Protein AF-A0A8T7BYH2-F1 (afdb_monomer_lite)

Sequence (55 aa):
MPKKPSRLKSDPFEARESAKYDSPIASREYLLDLINTHKVPVSQEHIAESLKYHE

Radius of gyration: 11.83 Å; chains: 1; bounding box: 34×23×26 Å

Structure (mmCIF, N/CA/C/O backbone):
data_AF-A0A8T7BYH2-F1
#
_entry.id   AF-A0A8T7BYH2-F1
#
loop_
_atom_site.group_PDB
_atom_site.id
_atom_site.type_symbol
_atom_site.label_atom_id
_atom_site.label_alt_id
_atom_site.label_comp_id
_atom_site.label_asym_id
_atom_site.label_entity_id
_atom_site.label_seq_id
_atom_site.pdbx_PDB_ins_code
_atom_site.Cartn_x
_atom_site.Cartn_y
_atom_site.Cartn_z
_atom_site.occupancy
_atom_site.B_iso_or_equiv
_atom_site.auth_seq_id
_atom_site.auth_comp_id
_atom_site.auth_asym_id
_atom_site.auth_atom_id
_atom_site.pdbx_PDB_model_num
ATOM 1 N N . MET A 1 1 ? 22.446 11.610 -1.003 1.00 41.41 1 MET A N 1
ATOM 2 C CA . MET A 1 1 ? 22.273 10.258 -1.582 1.00 41.41 1 MET A CA 1
ATOM 3 C C . MET A 1 1 ? 20.794 9.928 -1.507 1.00 41.41 1 MET A C 1
ATOM 5 O O . MET A 1 1 ? 20.273 10.031 -0.400 1.00 41.41 1 MET A O 1
ATOM 9 N N . PRO A 1 2 ? 20.100 9.606 -2.612 1.00 48.12 2 PRO A N 1
ATOM 10 C CA . PRO A 1 2 ? 18.704 9.205 -2.510 1.00 48.12 2 PRO A CA 1
ATOM 11 C C . PRO A 1 2 ? 18.671 7.879 -1.743 1.00 48.12 2 PRO A C 1
ATOM 13 O O . PRO A 1 2 ? 19.337 6.911 -2.121 1.00 48.12 2 PRO A O 1
ATOM 16 N N . LYS A 1 3 ? 17.994 7.865 -0.593 1.00 46.31 3 LYS A N 1
ATOM 17 C CA . LYS A 1 3 ? 17.829 6.655 0.213 1.00 46.31 3 LYS A CA 1
ATOM 18 C C . LYS A 1 3 ? 16.959 5.699 -0.600 1.00 46.31 3 LYS A C 1
ATOM 20 O O . LYS A 1 3 ? 15.788 5.982 -0.817 1.00 46.31 3 LYS A O 1
ATOM 25 N N . LYS A 1 4 ? 17.539 4.591 -1.076 1.00 47.78 4 LYS A N 1
ATOM 26 C CA . LYS A 1 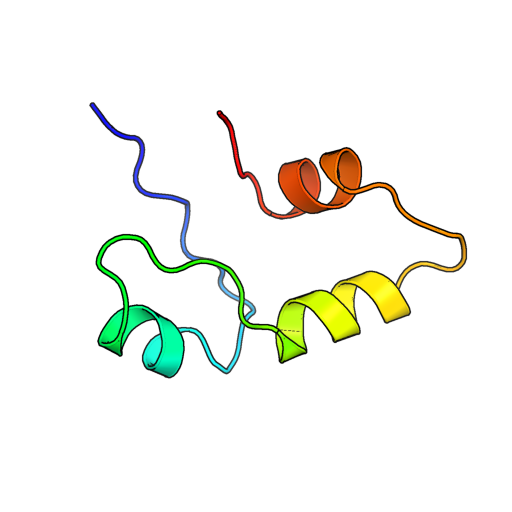4 ? 16.788 3.505 -1.725 1.00 47.78 4 LYS A CA 1
ATOM 27 C C . LYS A 1 4 ? 15.656 3.088 -0.773 1.00 47.78 4 LYS A C 1
ATOM 29 O O . LYS A 1 4 ? 15.987 2.700 0.354 1.00 47.78 4 LYS A O 1
ATOM 34 N N . PRO A 1 5 ? 14.373 3.187 -1.165 1.00 54.16 5 PRO A N 1
ATOM 35 C CA . PRO A 1 5 ? 13.278 2.801 -0.288 1.00 54.16 5 PRO A CA 1
ATOM 36 C C . PRO A 1 5 ? 13.478 1.341 0.125 1.00 54.16 5 PRO A C 1
ATOM 38 O O . PRO A 1 5 ? 13.842 0.483 -0.684 1.00 54.16 5 PRO A O 1
ATOM 41 N N . SER A 1 6 ? 13.371 1.081 1.429 1.00 51.06 6 SER A N 1
ATOM 42 C CA . SER A 1 6 ? 13.615 -0.242 1.994 1.00 51.06 6 SER A CA 1
ATOM 43 C C . SER A 1 6 ? 12.648 -1.238 1.364 1.00 51.06 6 SER A C 1
ATOM 45 O O . SER A 1 6 ? 11.444 -1.031 1.478 1.00 51.06 6 SER A O 1
ATOM 47 N N . ARG A 1 7 ? 13.183 -2.289 0.726 1.00 52.38 7 ARG A N 1
ATOM 48 C CA . ARG A 1 7 ? 12.445 -3.404 0.101 1.00 52.38 7 ARG A CA 1
ATOM 49 C C . ARG A 1 7 ? 11.125 -3.682 0.831 1.00 52.38 7 ARG A C 1
ATOM 51 O O . ARG A 1 7 ? 11.148 -4.122 1.986 1.00 52.38 7 ARG A O 1
ATOM 58 N N . LEU A 1 8 ? 10.009 -3.404 0.159 1.00 57.22 8 LEU A N 1
ATOM 59 C CA . LEU A 1 8 ? 8.647 -3.693 0.603 1.00 57.22 8 LEU A CA 1
ATOM 60 C C . LEU A 1 8 ? 8.467 -5.212 0.584 1.00 57.22 8 LEU A C 1
ATOM 62 O O . LEU A 1 8 ? 7.917 -5.768 -0.352 1.00 57.22 8 LEU A O 1
ATOM 66 N N . LYS A 1 9 ? 8.956 -5.906 1.616 1.00 56.25 9 LYS A N 1
ATOM 67 C CA . LYS A 1 9 ? 8.964 -7.379 1.733 1.00 56.25 9 LYS A CA 1
ATOM 68 C C . LYS A 1 9 ? 7.580 -8.067 1.646 1.00 56.25 9 LYS A C 1
ATOM 70 O O . LYS A 1 9 ? 7.513 -9.272 1.872 1.00 56.25 9 LYS A O 1
ATOM 75 N N . SER A 1 10 ? 6.510 -7.340 1.337 1.00 71.56 10 SER A N 1
ATOM 76 C CA . SER A 1 10 ? 5.118 -7.762 1.491 1.00 71.56 10 SER A CA 1
ATOM 77 C C . SER A 1 10 ? 4.236 -7.506 0.263 1.00 71.56 10 SER A C 1
ATOM 79 O O . SER A 1 10 ? 3.092 -7.947 0.278 1.00 71.56 10 SER A O 1
ATOM 81 N N . ASP A 1 11 ? 4.712 -6.812 -0.778 1.00 85.94 11 ASP A N 1
ATOM 82 C CA . ASP A 1 11 ? 3.895 -6.546 -1.971 1.00 85.94 11 ASP A CA 1
ATOM 83 C C . ASP A 1 11 ? 4.096 -7.647 -3.032 1.00 85.94 11 ASP A C 1
ATOM 85 O O . ASP A 1 11 ? 5.162 -7.714 -3.654 1.00 85.94 11 ASP A O 1
ATOM 89 N N . PRO A 1 12 ? 3.095 -8.514 -3.289 1.00 89.81 12 PRO A N 1
ATOM 90 C CA . PRO A 1 12 ? 3.234 -9.610 -4.249 1.00 89.81 12 PRO A CA 1
ATOM 91 C C . PRO A 1 12 ? 3.404 -9.132 -5.700 1.00 89.81 12 PRO A C 1
ATOM 93 O O . PRO A 1 12 ? 3.795 -9.923 -6.559 1.00 89.81 12 PRO A O 1
ATOM 96 N N . PHE A 1 13 ? 3.133 -7.856 -5.988 1.00 92.12 13 PHE A N 1
ATOM 97 C CA . PHE A 1 13 ? 3.241 -7.274 -7.323 1.00 92.12 13 PHE A CA 1
ATOM 98 C C . PHE A 1 13 ? 4.483 -6.384 -7.506 1.00 92.12 13 PHE A C 1
ATOM 100 O O . PHE A 1 13 ? 4.622 -5.755 -8.555 1.00 92.12 13 PHE A O 1
ATOM 107 N N . GLU A 1 14 ? 5.433 -6.373 -6.561 1.00 88.56 14 GLU A N 1
ATOM 108 C CA . GLU A 1 14 ? 6.651 -5.539 -6.620 1.00 88.56 14 GLU A CA 1
ATOM 109 C C . GLU A 1 14 ? 7.438 -5.715 -7.933 1.00 88.56 14 GLU A C 1
ATOM 111 O O . GLU A 1 14 ? 7.887 -4.738 -8.538 1.00 88.56 14 GLU A O 1
ATOM 116 N N . ALA A 1 15 ? 7.575 -6.953 -8.419 1.00 89.62 15 ALA A N 1
ATOM 117 C CA . ALA A 1 15 ? 8.297 -7.244 -9.659 1.00 89.62 15 ALA A CA 1
ATOM 118 C C . ALA A 1 15 ? 7.637 -6.597 -10.891 1.00 89.62 15 ALA A C 1
ATOM 120 O O . ALA A 1 15 ? 8.327 -6.151 -11.808 1.00 89.62 15 ALA A O 1
ATOM 121 N N . ARG A 1 16 ? 6.300 -6.514 -10.900 1.00 92.00 16 ARG A N 1
ATOM 122 C CA . ARG A 1 16 ? 5.524 -5.882 -11.974 1.00 92.00 16 ARG A CA 1
ATOM 123 C C . ARG A 1 16 ? 5.739 -4.372 -11.986 1.00 92.00 16 ARG A C 1
ATOM 125 O O . ARG A 1 16 ? 5.895 -3.801 -13.062 1.00 92.00 16 ARG A O 1
ATOM 132 N N . GLU A 1 17 ? 5.751 -3.737 -10.815 1.00 90.12 17 GLU A N 1
ATOM 133 C CA . GLU A 1 17 ? 5.941 -2.286 -10.704 1.00 90.12 17 GLU A CA 1
ATOM 134 C C . GLU A 1 17 ? 7.399 -1.884 -10.972 1.00 90.12 17 GLU A C 1
ATOM 136 O O . GLU A 1 17 ? 7.654 -0.915 -11.688 1.00 90.12 17 GLU A O 1
ATOM 141 N N . SER A 1 18 ? 8.363 -2.690 -10.517 1.00 89.88 18 SER A N 1
ATOM 142 C CA . SER A 1 18 ? 9.799 -2.476 -10.767 1.00 89.88 18 SER A CA 1
ATOM 143 C C . SER A 1 18 ? 10.182 -2.571 -12.246 1.00 89.88 18 SER A C 1
ATOM 145 O O . SER A 1 18 ? 11.170 -1.982 -12.667 1.00 89.88 18 SER A O 1
ATOM 147 N N . ALA A 1 19 ? 9.411 -3.307 -13.052 1.00 91.56 19 ALA A N 1
ATOM 148 C CA . ALA A 1 19 ? 9.624 -3.380 -14.496 1.00 91.56 19 ALA A CA 1
ATOM 149 C C . ALA A 1 19 ? 9.148 -2.119 -15.244 1.00 91.56 19 ALA A C 1
ATOM 151 O O . ALA A 1 19 ? 9.510 -1.928 -16.403 1.00 91.56 19 ALA A O 1
ATOM 152 N N . LYS A 1 20 ? 8.313 -1.283 -14.612 1.00 89.00 20 LYS A N 1
ATOM 153 C CA . LYS A 1 20 ? 7.703 -0.096 -15.232 1.00 89.00 20 LYS A CA 1
ATOM 154 C C . LYS A 1 20 ? 8.351 1.216 -14.800 1.00 89.00 20 LYS A C 1
ATOM 156 O O . LYS A 1 20 ? 8.308 2.175 -15.566 1.00 89.00 20 LYS A O 1
ATOM 161 N N . TYR A 1 21 ? 8.903 1.270 -13.588 1.00 86.69 21 TYR A N 1
ATOM 162 C CA . TYR A 1 21 ? 9.377 2.506 -12.969 1.00 86.69 21 TYR A CA 1
ATOM 163 C C . TYR A 1 21 ? 10.756 2.319 -12.332 1.00 86.69 21 TYR A C 1
ATOM 165 O O . TYR A 1 21 ? 10.992 1.332 -11.642 1.00 86.69 21 TYR A O 1
ATOM 173 N N . ASP A 1 22 ? 11.632 3.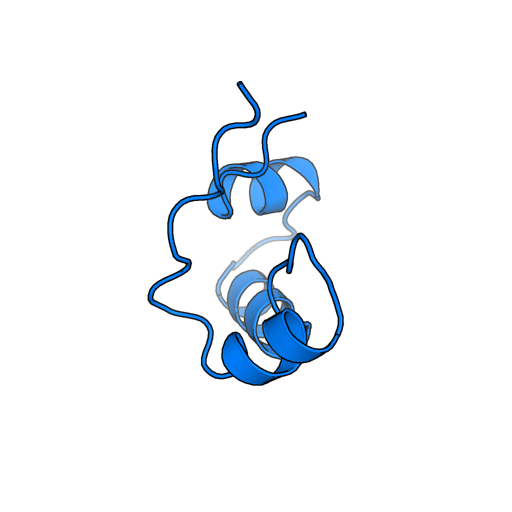315 -12.487 1.00 85.88 22 ASP A N 1
ATOM 174 C CA . ASP A 1 22 ? 12.970 3.322 -11.870 1.00 85.88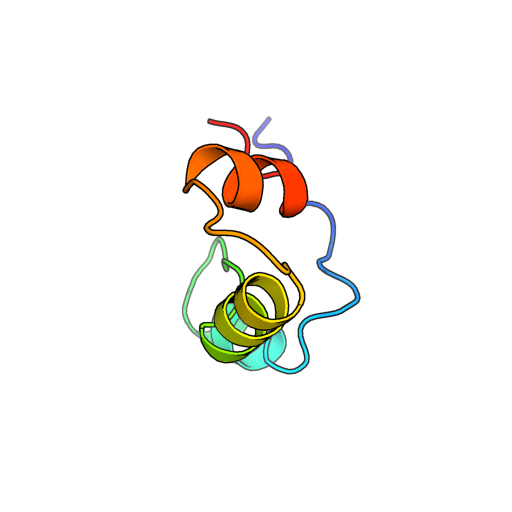 22 ASP A CA 1
ATOM 175 C C . ASP A 1 22 ? 12.917 3.398 -10.331 1.00 85.88 22 ASP A C 1
ATOM 177 O O . ASP A 1 22 ? 13.784 2.866 -9.635 1.00 85.88 22 ASP A O 1
ATOM 181 N N . SER A 1 23 ? 11.873 4.045 -9.805 1.00 85.19 23 SER A N 1
ATOM 182 C CA . SER A 1 23 ? 11.552 4.143 -8.377 1.00 85.19 23 SER A CA 1
ATOM 183 C C . SER A 1 23 ? 10.138 3.602 -8.149 1.00 85.19 23 SER A C 1
ATOM 185 O O . SER A 1 23 ? 9.186 4.385 -8.115 1.00 85.19 23 SER A O 1
ATOM 187 N N . PRO A 1 24 ? 9.968 2.273 -8.061 1.00 87.38 24 PRO A N 1
ATOM 188 C CA . PRO A 1 24 ? 8.653 1.666 -7.925 1.00 87.38 24 PRO A CA 1
ATOM 189 C C . PRO A 1 24 ? 8.020 2.016 -6.576 1.00 87.38 24 PRO A C 1
ATOM 191 O O . PRO A 1 24 ? 8.674 1.988 -5.530 1.00 87.38 24 PRO A O 1
ATOM 194 N N . ILE A 1 25 ? 6.727 2.326 -6.620 1.00 88.94 25 ILE A N 1
ATOM 195 C CA . ILE A 1 25 ? 5.872 2.460 -5.440 1.00 88.94 25 ILE A CA 1
ATOM 196 C C . ILE A 1 25 ? 5.103 1.155 -5.194 1.00 88.94 25 ILE A C 1
ATOM 198 O O . ILE A 1 25 ? 5.150 0.227 -6.000 1.00 88.94 25 ILE A O 1
ATOM 202 N N . ALA A 1 26 ? 4.386 1.099 -4.076 1.00 91.62 26 ALA A N 1
ATOM 203 C CA . ALA A 1 26 ? 3.489 0.015 -3.732 1.00 91.62 26 ALA A CA 1
ATOM 204 C C . ALA A 1 26 ? 2.403 -0.130 -4.801 1.00 91.62 26 ALA A C 1
ATOM 206 O O . ALA A 1 26 ? 1.846 0.856 -5.294 1.00 91.62 26 ALA A O 1
ATOM 207 N N . SER A 1 27 ? 2.093 -1.375 -5.137 1.00 93.00 27 SER A N 1
ATOM 208 C CA . SER A 1 27 ? 1.041 -1.721 -6.072 1.00 93.00 27 SER A CA 1
ATOM 209 C C . SER A 1 27 ? -0.320 -1.275 -5.554 1.00 93.00 27 SER A C 1
ATOM 211 O O . SER A 1 27 ? -0.574 -1.168 -4.349 1.00 93.00 27 SER A O 1
ATOM 213 N N . ARG A 1 28 ? -1.243 -1.042 -6.488 1.00 93.38 28 ARG A N 1
ATOM 214 C CA . ARG A 1 28 ? -2.627 -0.689 -6.166 1.00 93.38 28 ARG A CA 1
ATOM 215 C C . ARG A 1 28 ? -3.274 -1.744 -5.270 1.00 93.38 28 ARG A C 1
ATOM 217 O O . ARG A 1 28 ? -4.016 -1.402 -4.358 1.00 93.38 28 ARG A O 1
ATOM 224 N N . GLU A 1 29 ? -3.035 -3.014 -5.564 1.00 93.88 29 GLU A N 1
ATOM 225 C CA . GLU A 1 29 ? -3.593 -4.145 -4.835 1.00 93.88 29 GLU A CA 1
ATOM 226 C C . GLU A 1 29 ? -3.103 -4.159 -3.385 1.00 93.88 29 GLU A C 1
ATOM 228 O O . GLU A 1 29 ? -3.921 -4.279 -2.475 1.00 93.88 29 GLU A O 1
ATOM 233 N N . TYR A 1 30 ? -1.805 -3.939 -3.167 1.00 93.56 30 TYR A N 1
ATOM 234 C CA . TYR A 1 30 ? -1.245 -3.827 -1.824 1.00 93.56 30 TYR A CA 1
ATOM 235 C C . TYR A 1 30 ? -1.786 -2.605 -1.068 1.00 93.56 30 TYR A C 1
ATOM 237 O O . TYR A 1 30 ? -2.161 -2.717 0.096 1.00 93.56 30 TYR A O 1
ATOM 245 N N . LEU A 1 31 ? -1.893 -1.447 -1.731 1.00 92.69 31 LEU A N 1
ATOM 246 C CA . LEU A 1 31 ? -2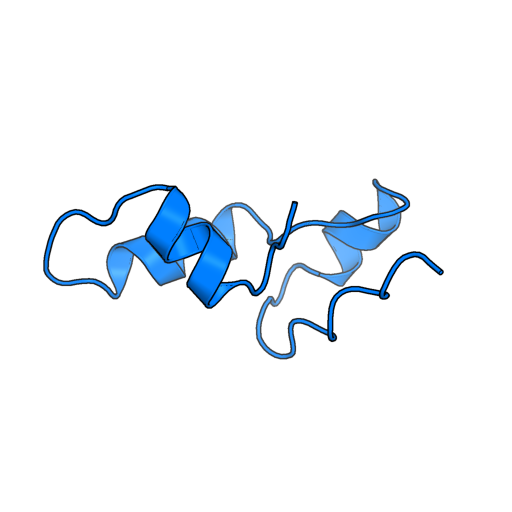.472 -0.239 -1.131 1.00 92.69 31 LEU A CA 1
ATOM 247 C C . LEU A 1 31 ? -3.922 -0.453 -0.685 1.00 92.69 31 LEU A C 1
ATOM 249 O O . LEU A 1 31 ? -4.305 -0.008 0.394 1.00 92.69 31 LEU A O 1
ATOM 253 N N . LEU A 1 32 ? -4.731 -1.137 -1.495 1.00 93.00 32 LEU A N 1
ATOM 254 C CA . LEU A 1 32 ? -6.119 -1.425 -1.144 1.00 93.00 32 LEU A CA 1
ATOM 255 C C . LEU A 1 32 ? -6.232 -2.410 0.016 1.00 93.00 32 LEU A C 1
ATOM 257 O O . LEU A 1 32 ? -7.068 -2.202 0.889 1.00 93.00 32 LEU A O 1
ATOM 261 N N . ASP A 1 33 ? -5.40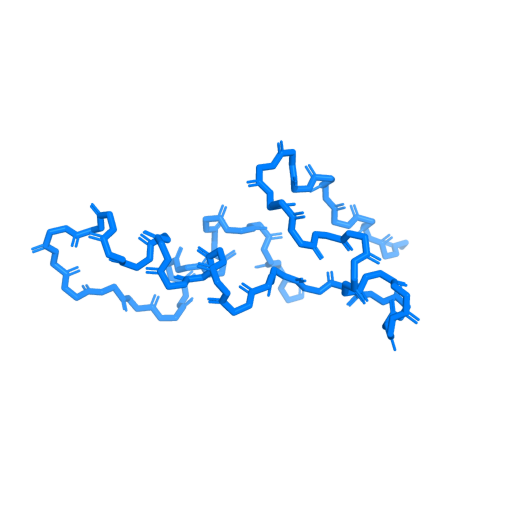5 -3.454 0.044 1.00 92.19 33 ASP A N 1
ATOM 262 C CA . ASP A 1 33 ? -5.385 -4.408 1.156 1.00 92.19 33 ASP A CA 1
ATOM 263 C C . ASP A 1 33 ? -4.963 -3.732 2.470 1.00 92.19 33 ASP A C 1
ATOM 265 O O . ASP A 1 33 ? -5.611 -3.895 3.509 1.00 92.19 33 ASP A O 1
ATOM 269 N N . LEU A 1 34 ? -3.948 -2.863 2.396 1.00 90.94 34 LEU A N 1
ATOM 270 C CA . LEU A 1 34 ? -3.522 -2.029 3.512 1.00 90.94 34 LEU A CA 1
ATOM 271 C C . LEU A 1 34 ? -4.683 -1.168 4.024 1.00 90.94 34 LEU A C 1
ATOM 273 O O . LEU A 1 34 ? -5.015 -1.250 5.203 1.00 90.94 34 LEU A O 1
ATOM 277 N N . ILE A 1 35 ? -5.353 -0.409 3.146 1.00 92.69 35 ILE A N 1
ATOM 278 C CA . ILE A 1 35 ? -6.506 0.435 3.512 1.00 92.69 35 ILE A CA 1
ATOM 279 C C . ILE A 1 35 ? -7.629 -0.402 4.139 1.00 92.69 35 ILE A C 1
ATOM 281 O O . ILE A 1 35 ? -8.166 -0.019 5.176 1.00 92.69 35 ILE A O 1
ATOM 285 N N . ASN A 1 36 ? -7.953 -1.559 3.556 1.00 92.75 36 ASN A N 1
ATOM 286 C CA . ASN A 1 36 ? -9.014 -2.445 4.045 1.00 92.75 36 ASN A CA 1
ATOM 287 C C . ASN A 1 36 ? -8.707 -3.062 5.419 1.00 92.75 36 ASN A C 1
ATOM 289 O O . ASN A 1 36 ? -9.629 -3.448 6.138 1.00 92.75 36 ASN A O 1
ATOM 293 N N . THR A 1 37 ? -7.432 -3.149 5.803 1.00 91.38 37 THR A N 1
ATOM 294 C CA . THR A 1 37 ? -7.020 -3.646 7.123 1.00 91.38 37 THR A CA 1
ATOM 295 C C . THR A 1 37 ? -7.344 -2.642 8.240 1.00 91.38 37 THR A C 1
ATOM 297 O O . THR A 1 37 ? -7.505 -3.025 9.404 1.00 91.38 37 THR A O 1
ATOM 300 N N . HIS A 1 38 ? -7.491 -1.353 7.918 1.00 93.25 38 HIS A N 1
ATOM 301 C CA . HIS A 1 38 ? -7.849 -0.329 8.895 1.00 93.25 38 HIS A CA 1
ATOM 302 C C . HIS A 1 38 ? -9.361 -0.297 9.153 1.00 93.25 38 HIS A C 1
ATOM 304 O O . HIS A 1 38 ? -10.186 -0.248 8.248 1.00 93.25 38 HIS A O 1
ATOM 310 N N . LYS A 1 39 ? -9.739 -0.265 10.436 1.00 93.12 39 LYS A N 1
ATOM 311 C CA . LYS A 1 39 ? -11.149 -0.211 10.871 1.00 93.12 39 LYS A CA 1
ATOM 312 C C . LYS A 1 39 ? -11.782 1.181 10.755 1.00 93.12 39 LYS A C 1
ATOM 314 O O . LYS A 1 39 ? -12.971 1.333 11.019 1.00 93.12 39 LYS A O 1
ATOM 319 N N . VAL A 1 40 ? -10.981 2.194 10.437 1.00 93.88 40 VAL A N 1
ATOM 320 C CA . VAL A 1 40 ? -11.376 3.603 10.346 1.00 93.88 40 VAL A CA 1
ATOM 321 C C . VAL A 1 40 ? -10.764 4.216 9.086 1.00 93.88 40 VAL A C 1
ATOM 323 O O . VAL A 1 40 ? -9.736 3.711 8.627 1.00 93.88 40 VAL A O 1
ATOM 326 N N . PRO A 1 41 ? -11.348 5.297 8.535 1.00 94.06 41 PRO A N 1
ATOM 327 C CA . PRO A 1 41 ? -10.725 6.036 7.445 1.00 94.06 41 PRO A CA 1
ATOM 328 C C . PRO A 1 41 ? -9.290 6.438 7.798 1.00 94.06 41 PRO A C 1
ATOM 330 O O . PRO A 1 41 ? -9.028 6.932 8.895 1.00 94.06 41 PRO A O 1
ATOM 333 N N . VAL A 1 42 ? -8.375 6.226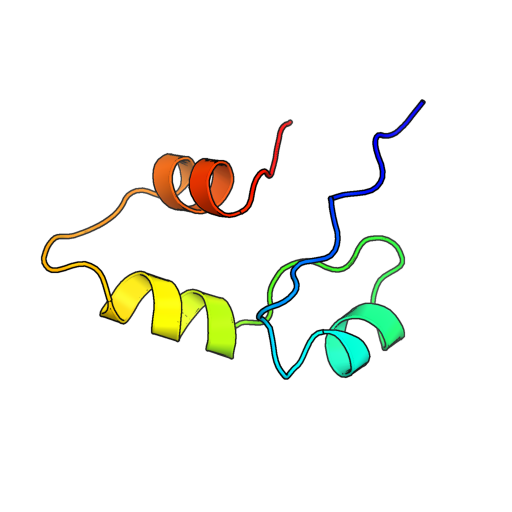 6.858 1.00 93.81 42 VAL A N 1
ATOM 334 C CA . VAL A 1 42 ? -6.946 6.531 6.989 1.00 93.81 42 VAL A CA 1
ATOM 335 C C . VAL A 1 42 ? -6.568 7.659 6.040 1.00 93.81 42 VAL A C 1
ATOM 337 O O . VAL A 1 42 ? -7.049 7.708 4.907 1.00 93.81 42 VAL A O 1
ATOM 340 N N . SER A 1 43 ? -5.729 8.582 6.516 1.00 94.81 43 SER A N 1
ATOM 341 C CA . SER A 1 43 ? -5.238 9.693 5.700 1.00 94.81 43 SER A CA 1
ATOM 342 C C . SER A 1 43 ? -4.109 9.245 4.773 1.00 94.81 43 SER A C 1
ATOM 344 O O . SER A 1 43 ? -3.486 8.198 4.973 1.00 94.81 43 SER A O 1
ATOM 346 N N . GLN A 1 44 ? -3.825 10.061 3.760 1.00 93.06 44 GLN A N 1
ATOM 347 C CA . GLN A 1 44 ? -2.727 9.804 2.836 1.00 93.06 44 GLN A CA 1
ATOM 348 C C . GLN A 1 44 ? -1.373 9.801 3.558 1.00 93.06 44 GLN A C 1
ATOM 350 O O . GLN A 1 44 ? -0.545 8.932 3.293 1.00 93.06 44 GLN A O 1
ATOM 355 N N . GLU A 1 45 ? -1.156 10.740 4.480 1.00 93.88 45 GLU A N 1
ATOM 356 C CA . GLU A 1 45 ? 0.089 10.877 5.243 1.00 93.88 45 GLU A CA 1
ATOM 357 C C . GLU A 1 45 ? 0.347 9.622 6.074 1.00 93.88 45 GLU A C 1
ATOM 359 O O . GLU A 1 45 ? 1.450 9.085 6.059 1.00 93.88 45 GLU A O 1
ATOM 364 N N . HIS A 1 46 ? -0.694 9.086 6.716 1.00 92.75 46 HIS A N 1
ATOM 365 C CA . HIS A 1 46 ? -0.584 7.861 7.502 1.00 92.75 46 HIS A CA 1
ATOM 366 C C . HIS A 1 46 ? -0.174 6.649 6.649 1.00 92.75 46 HIS A C 1
ATOM 368 O O . HIS A 1 46 ? 0.646 5.823 7.062 1.00 92.75 46 HIS A O 1
ATOM 374 N N . ILE A 1 47 ? -0.724 6.542 5.435 1.00 92.19 47 ILE A N 1
ATOM 375 C CA . ILE A 1 47 ? -0.344 5.497 4.478 1.00 92.19 47 ILE A CA 1
ATOM 376 C C . ILE A 1 47 ? 1.103 5.696 4.010 1.00 92.19 47 ILE A C 1
ATOM 378 O O . ILE A 1 47 ? 1.873 4.736 3.991 1.00 92.19 47 ILE A O 1
ATOM 382 N N . ALA A 1 48 ? 1.504 6.928 3.688 1.00 92.06 48 ALA A N 1
ATOM 383 C CA . ALA A 1 48 ? 2.873 7.245 3.284 1.00 92.06 48 ALA A CA 1
ATOM 384 C C . ALA A 1 48 ? 3.891 6.908 4.387 1.00 92.06 48 ALA A C 1
ATOM 386 O O . ALA A 1 48 ? 4.895 6.249 4.112 1.00 92.06 48 ALA A O 1
ATOM 387 N N . GLU A 1 49 ? 3.601 7.259 5.642 1.00 91.06 49 GLU A N 1
ATOM 388 C CA . GLU A 1 49 ? 4.413 6.898 6.810 1.00 91.06 49 GLU A CA 1
ATOM 389 C C . GLU A 1 49 ? 4.529 5.380 6.979 1.00 91.06 49 GLU A C 1
ATOM 391 O O . GLU A 1 49 ? 5.632 4.854 7.154 1.00 91.06 49 GLU A O 1
ATOM 396 N N . SER A 1 50 ? 3.410 4.658 6.859 1.00 89.50 50 SER A N 1
ATOM 397 C CA . SER A 1 50 ? 3.374 3.191 6.946 1.00 89.50 50 SER A CA 1
ATOM 398 C C . SER A 1 50 ? 4.232 2.524 5.864 1.00 89.50 50 SER A C 1
ATOM 400 O O . SER A 1 50 ? 4.879 1.504 6.111 1.00 89.50 50 SER A O 1
ATOM 402 N N . LEU A 1 51 ? 4.284 3.128 4.674 1.00 90.19 51 LEU A N 1
ATOM 403 C CA . LEU A 1 51 ? 5.106 2.696 3.541 1.00 90.19 51 LEU A CA 1
ATOM 404 C C . LEU A 1 51 ? 6.534 3.255 3.566 1.00 90.19 51 LEU A C 1
ATOM 406 O O . LEU A 1 51 ? 7.344 2.894 2.711 1.00 90.19 51 LEU A O 1
ATOM 410 N N . LYS A 1 52 ? 6.865 4.094 4.556 1.00 89.50 52 LYS A N 1
ATOM 411 C CA . LYS A 1 52 ? 8.155 4.791 4.687 1.00 89.50 52 LYS A CA 1
ATOM 412 C C . LYS A 1 52 ? 8.499 5.635 3.462 1.00 89.50 52 LYS A C 1
ATOM 414 O O . LYS A 1 52 ? 9.662 5.732 3.061 1.00 89.50 52 LYS A O 1
ATOM 419 N N . TYR A 1 53 ? 7.481 6.234 2.862 1.00 88.31 53 TYR A N 1
ATOM 420 C CA . TYR A 1 53 ? 7.657 7.271 1.863 1.00 88.31 53 TYR A CA 1
ATOM 421 C C . TYR A 1 53 ? 7.927 8.571 2.606 1.00 88.31 53 TYR A C 1
ATOM 423 O O . TYR A 1 53 ? 7.067 9.102 3.300 1.00 88.31 53 TYR A O 1
ATOM 431 N N . HIS A 1 54 ? 9.171 9.024 2.518 1.00 74.00 54 HIS A N 1
ATOM 432 C CA . HIS A 1 54 ? 9.592 10.327 3.006 1.00 74.00 54 HIS A CA 1
ATOM 433 C C . HIS A 1 54 ? 9.754 11.239 1.790 1.00 74.00 54 HIS A C 1
ATOM 435 O O . HIS A 1 54 ? 10.277 10.774 0.772 1.00 74.00 54 HIS A O 1
ATOM 441 N N . GLU A 1 55 ? 9.290 12.485 1.900 1.00 58.44 55 GLU A N 1
ATOM 442 C CA . GLU A 1 55 ? 9.571 13.537 0.911 1.00 58.44 55 GLU A CA 1
ATOM 443 C C . GLU A 1 55 ? 11.080 13.769 0.719 1.00 58.44 55 GLU A C 1
ATOM 445 O O . GLU A 1 55 ? 11.851 13.626 1.703 1.00 58.44 55 GLU A O 1
#

Secondary structure (DSSP, 8-state):
---PPP--TT-TTHHHHHTT-SSPPPPHHHHHHHHHH-SS---HHHHHHHTT---

Foldseek 3Di:
DPPQQPPPPPAPCQVVQVVPDVRGDGDPVVLVVVCVVDPDGDDPVRSCVVSVPDD

pLDDT: mean 83.23, std 15.74, range [41.41, 94.81]